Protein AF-A0A178UE75-F1 (afdb_monomer_lite)

Secondary structure (DSSP, 8-state):
-----------------------------------------HHHHHHHHHHHHHHHHH-TTSPPSTTSTT-HHHHHHHHHHTTT-HHHHHHHHHHHHHHHHHTTGGG--HHHHHHHHHTTSEEEEEEE-TTS-EEEEE-GGG--TT--

InterPro domains:
  IPR036273 CRAL/TRIO, N-terminal domain superfamily [SSF46938] (45-112)
  IPR036865 CRAL-TRIO lipid binding domain superfamily [G3DSA:3.40.525.10] (4-148)

Sequence (148 aa):
MSIRFSSTIVAASVNFKSSKNLNINRSRNCRFSVRSCVSESQHAHKLVLEVKERLAKDCTSLPLGKYGRDDEDMILWFLKDRRFSVDEAIGKLTKAIKWRHEFKVDELSEDSIKAATDTGKAYVHGFLDVKGRPVVIVAPAKHIPGAS

pLDDT: mean 77.52, std 23.06, range [29.97, 97.88]

Structure (mmCIF, N/CA/C/O backbone):
data_AF-A0A178UE75-F1
#
_entry.id   AF-A0A178UE75-F1
#
loop_
_atom_site.group_PDB
_atom_site.id
_atom_site.type_symbol
_atom_site.label_atom_id
_atom_site.label_alt_id
_atom_site.label_comp_id
_atom_site.label_asym_id
_atom_site.label_entity_id
_atom_site.label_seq_id
_atom_site.pdbx_PDB_ins_code
_atom_site.Cartn_x
_atom_site.Cartn_y
_atom_site.Cartn_z
_atom_site.occupancy
_atom_site.B_iso_or_equiv
_atom_site.auth_seq_id
_atom_site.auth_comp_id
_atom_site.auth_asym_id
_atom_site.auth_atom_id
_atom_site.pdbx_PDB_model_num
ATOM 1 N N . MET A 1 1 ? 69.921 -6.394 -6.464 1.00 41.41 1 MET A N 1
ATOM 2 C CA . MET A 1 1 ? 68.479 -6.659 -6.260 1.00 41.41 1 MET A CA 1
ATOM 3 C C . MET A 1 1 ? 67.676 -5.831 -7.251 1.00 41.41 1 MET A C 1
ATOM 5 O O . MET A 1 1 ? 67.728 -4.613 -7.177 1.00 41.41 1 MET A O 1
ATOM 9 N N . SER A 1 2 ? 66.991 -6.466 -8.202 1.00 32.97 2 SE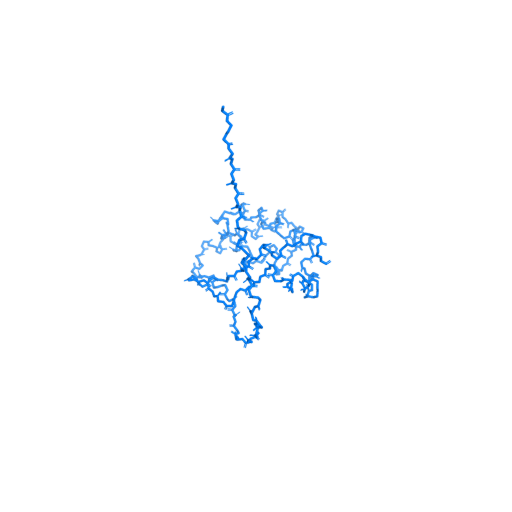R A N 1
ATOM 10 C CA . SER A 1 2 ? 65.926 -5.850 -9.009 1.00 32.97 2 SER A CA 1
ATOM 11 C C . SER A 1 2 ? 65.135 -6.971 -9.675 1.00 32.97 2 SER A C 1
ATOM 13 O O . SER A 1 2 ? 65.633 -7.643 -10.574 1.00 32.97 2 SER A O 1
ATOM 15 N N . ILE A 1 3 ? 63.935 -7.222 -9.159 1.00 35.75 3 ILE A N 1
ATOM 16 C CA . ILE A 1 3 ? 63.016 -8.251 -9.646 1.00 35.75 3 ILE A CA 1
ATOM 17 C C . ILE A 1 3 ? 62.155 -7.592 -10.725 1.00 35.75 3 ILE A C 1
ATOM 19 O O . ILE A 1 3 ? 61.437 -6.634 -10.447 1.00 35.75 3 ILE A O 1
ATOM 23 N N . ARG A 1 4 ? 62.251 -8.075 -11.968 1.00 35.84 4 ARG A N 1
ATOM 24 C CA . ARG A 1 4 ? 61.353 -7.669 -13.056 1.00 35.84 4 ARG A CA 1
ATOM 25 C C . ARG A 1 4 ? 60.037 -8.430 -12.904 1.00 35.84 4 ARG A C 1
ATOM 27 O O . ARG A 1 4 ? 60.009 -9.639 -13.109 1.00 35.84 4 ARG A O 1
ATOM 34 N N . PHE A 1 5 ? 58.954 -7.730 -12.584 1.00 36.03 5 PHE A N 1
ATOM 35 C CA . PHE A 1 5 ? 57.601 -8.267 -12.719 1.00 36.03 5 PHE A CA 1
ATOM 36 C C . PHE A 1 5 ? 57.128 -8.055 -14.163 1.00 36.03 5 PHE A C 1
ATOM 38 O O . PHE A 1 5 ? 56.894 -6.925 -14.582 1.00 36.03 5 PHE A O 1
ATOM 45 N N . SER A 1 6 ? 57.019 -9.137 -14.939 1.00 34.12 6 SER A N 1
ATOM 46 C CA . SER A 1 6 ? 56.221 -9.155 -16.171 1.00 34.12 6 SER A CA 1
ATOM 47 C C . SER A 1 6 ? 54.813 -9.611 -15.818 1.00 34.12 6 SER A C 1
ATOM 49 O O . SER A 1 6 ? 54.593 -10.792 -15.564 1.00 34.12 6 SER A O 1
ATOM 51 N N . SER A 1 7 ? 53.871 -8.672 -15.799 1.00 33.25 7 SER A N 1
ATOM 52 C CA . SER A 1 7 ? 52.443 -8.960 -15.675 1.00 33.25 7 SER A CA 1
ATOM 53 C C . SER A 1 7 ? 51.786 -8.719 -17.027 1.00 33.25 7 SER A C 1
ATOM 55 O O . SER A 1 7 ? 51.440 -7.593 -17.373 1.00 33.25 7 SER A O 1
ATOM 57 N N . THR A 1 8 ? 51.634 -9.781 -17.814 1.00 35.47 8 THR A N 1
ATOM 58 C CA . THR A 1 8 ? 50.808 -9.771 -19.023 1.00 35.47 8 THR A CA 1
ATOM 59 C C . THR A 1 8 ? 49.382 -10.117 -18.605 1.00 35.47 8 THR A C 1
ATOM 61 O O . THR A 1 8 ? 49.066 -11.278 -18.360 1.00 35.47 8 THR A O 1
ATOM 64 N N . ILE A 1 9 ? 48.518 -9.111 -18.469 1.00 40.56 9 ILE A N 1
ATOM 65 C CA . ILE A 1 9 ? 47.089 -9.335 -18.226 1.00 40.56 9 ILE A CA 1
ATOM 66 C C . ILE A 1 9 ? 46.429 -9.559 -19.588 1.00 40.56 9 ILE A C 1
ATOM 68 O O . ILE A 1 9 ? 46.267 -8.628 -20.373 1.00 40.56 9 ILE A O 1
ATOM 72 N N . VAL A 1 10 ? 46.067 -10.808 -19.881 1.00 36.34 10 VAL A N 1
ATOM 73 C CA . VAL A 1 10 ? 45.215 -11.150 -21.025 1.00 36.34 10 VAL A CA 1
ATOM 74 C C . VAL A 1 10 ? 43.778 -10.791 -20.649 1.00 36.34 10 VAL A C 1
ATOM 76 O O . VAL A 1 10 ? 43.158 -11.450 -19.817 1.00 36.34 10 VAL A O 1
ATOM 79 N N . ALA A 1 11 ? 43.245 -9.726 -21.246 1.00 34.00 11 ALA A N 1
ATOM 80 C CA . ALA A 1 11 ? 41.837 -9.375 -21.131 1.00 34.00 11 ALA A CA 1
ATOM 81 C C . ALA A 1 11 ? 40.995 -10.356 -21.965 1.00 34.00 11 ALA A C 1
ATOM 83 O O . ALA A 1 11 ? 40.942 -10.268 -23.192 1.00 34.00 11 ALA A O 1
ATOM 84 N N . ALA A 1 12 ? 40.328 -11.304 -21.305 1.00 32.44 12 ALA A N 1
ATOM 85 C CA . ALA A 1 12 ? 39.309 -12.128 -21.942 1.00 32.44 12 ALA A CA 1
ATOM 86 C C . ALA A 1 12 ? 38.047 -11.277 -22.167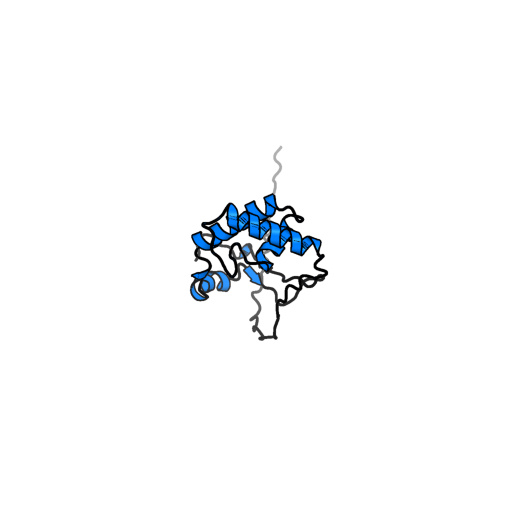 1.00 32.44 12 ALA A C 1
ATOM 88 O O . ALA A 1 12 ? 37.292 -10.997 -21.238 1.00 32.44 12 ALA A O 1
ATOM 89 N N . SER A 1 13 ? 37.826 -10.848 -23.411 1.00 35.44 13 SER A N 1
ATOM 90 C CA . SER A 1 13 ? 36.567 -10.222 -23.824 1.00 35.44 13 SER A CA 1
ATOM 91 C C . SER A 1 13 ? 35.457 -11.270 -23.823 1.00 35.44 13 SER A C 1
ATOM 93 O O . SER A 1 13 ? 35.400 -12.139 -24.694 1.00 35.44 13 SER A O 1
ATOM 95 N N . VAL A 1 14 ? 34.557 -11.197 -22.842 1.00 37.56 14 VAL A N 1
ATOM 96 C CA . VAL A 1 14 ? 33.305 -11.955 -22.867 1.00 37.56 14 VAL A CA 1
ATOM 97 C C . VAL A 1 14 ? 32.351 -11.290 -23.857 1.00 37.56 14 VAL A C 1
ATOM 99 O O . VAL A 1 14 ? 31.686 -10.302 -23.565 1.00 37.56 14 VAL A O 1
ATOM 102 N N . ASN A 1 15 ? 32.298 -11.838 -25.070 1.00 29.97 15 ASN A N 1
ATOM 103 C CA . ASN A 1 15 ? 31.301 -11.473 -26.071 1.00 29.97 15 ASN A CA 1
ATOM 104 C C . ASN A 1 15 ? 29.912 -11.919 -25.593 1.00 29.97 15 ASN A C 1
ATOM 106 O O . ASN A 1 15 ? 29.500 -13.061 -25.817 1.00 29.97 15 ASN A O 1
ATOM 110 N N . PHE A 1 16 ? 29.175 -11.019 -24.939 1.00 34.19 16 PHE A N 1
ATOM 111 C CA . PHE A 1 16 ? 27.762 -11.232 -24.646 1.00 34.19 16 PHE A CA 1
ATOM 112 C C . PHE A 1 16 ? 26.969 -11.092 -25.948 1.00 34.19 16 PHE A C 1
ATOM 114 O O . PHE A 1 16 ? 26.623 -9.996 -26.389 1.00 34.19 16 PHE A O 1
ATOM 121 N N . LYS A 1 17 ? 26.727 -12.231 -26.605 1.00 32.16 17 LYS A N 1
ATOM 122 C CA . LYS A 1 17 ? 25.857 -12.326 -27.778 1.00 32.16 17 LYS A CA 1
ATOM 123 C C . LYS A 1 17 ? 24.464 -11.815 -27.412 1.00 32.16 17 LYS A C 1
ATOM 125 O O . LYS A 1 17 ? 23.701 -12.503 -26.739 1.00 32.16 17 LYS A O 1
ATOM 130 N N . SER A 1 18 ? 24.133 -10.626 -27.910 1.00 41.94 18 SER A N 1
ATOM 131 C CA . SER A 1 18 ? 22.759 -10.139 -27.967 1.00 41.94 18 SER A CA 1
ATOM 132 C C . SER A 1 18 ? 21.939 -11.089 -28.841 1.00 41.94 18 SER A C 1
ATOM 134 O O . SER A 1 18 ? 22.187 -11.294 -30.028 1.00 41.94 18 SER A O 1
ATOM 136 N N . SER A 1 19 ? 21.027 -11.785 -28.189 1.00 34.84 19 SER A N 1
ATOM 137 C CA . SER A 1 19 ? 20.097 -12.771 -28.720 1.00 34.84 19 SER A CA 1
ATOM 138 C C . SER A 1 19 ? 19.038 -12.856 -27.615 1.00 34.84 19 SER A C 1
ATOM 140 O O . SER A 1 19 ? 19.389 -13.108 -26.472 1.00 34.84 19 SER A O 1
ATOM 142 N N . LYS A 1 20 ? 17.736 -12.662 -27.812 1.00 34.94 20 LYS A N 1
ATOM 143 C CA . LYS A 1 20 ? 16.872 -12.861 -28.978 1.00 34.94 20 LYS A CA 1
ATOM 144 C C . LYS A 1 20 ? 15.629 -11.988 -28.770 1.00 34.94 20 LYS A C 1
ATOM 146 O O . LYS A 1 20 ? 15.286 -11.695 -27.627 1.00 34.94 20 LYS A O 1
ATOM 151 N N . ASN A 1 21 ? 14.949 -11.645 -29.864 1.00 41.78 21 ASN A N 1
ATOM 152 C CA . ASN A 1 21 ? 13.549 -11.219 -29.877 1.00 41.78 21 ASN A CA 1
ATOM 153 C C . ASN A 1 21 ? 12.735 -12.029 -28.851 1.00 41.78 21 ASN A C 1
ATOM 155 O O . ASN A 1 21 ? 12.429 -13.199 -29.089 1.00 41.78 21 ASN A O 1
ATOM 159 N N . LEU A 1 22 ? 12.382 -11.418 -27.719 1.00 40.78 22 LEU A N 1
ATOM 160 C CA . LEU A 1 22 ? 11.311 -11.936 -26.882 1.00 40.78 22 LEU A CA 1
ATOM 161 C C . LEU A 1 22 ? 10.024 -11.498 -27.558 1.00 40.78 22 LEU A C 1
ATOM 163 O O . LEU A 1 22 ? 9.483 -10.430 -27.293 1.00 40.78 22 LEU A O 1
ATOM 167 N N . ASN A 1 23 ? 9.591 -12.335 -28.495 1.00 31.02 23 ASN A N 1
ATOM 168 C CA . ASN A 1 23 ? 8.222 -12.368 -28.959 1.00 31.02 23 ASN A CA 1
ATOM 169 C C . ASN A 1 23 ? 7.364 -12.540 -27.699 1.00 31.02 23 ASN A C 1
ATOM 171 O O . ASN A 1 23 ? 7.324 -13.629 -27.118 1.00 31.02 23 ASN A O 1
ATOM 175 N N . ILE A 1 24 ? 6.800 -11.431 -27.205 1.00 44.75 24 ILE A N 1
ATOM 176 C CA . ILE A 1 24 ? 5.866 -11.403 -26.081 1.00 44.75 24 ILE A CA 1
ATOM 177 C C . ILE A 1 24 ? 4.615 -12.107 -26.593 1.00 44.75 24 ILE A C 1
ATOM 179 O O . ILE A 1 24 ? 3.647 -11.499 -27.044 1.00 44.75 24 ILE A O 1
ATOM 183 N N . ASN A 1 25 ? 4.664 -13.435 -26.570 1.00 38.34 25 ASN A N 1
ATOM 184 C CA . ASN A 1 25 ? 3.483 -14.252 -26.669 1.00 38.34 25 ASN A CA 1
ATOM 185 C C . ASN A 1 25 ? 2.603 -13.831 -25.497 1.00 38.34 25 ASN A C 1
ATOM 187 O O . ASN A 1 25 ? 2.902 -14.132 -24.341 1.00 38.34 25 ASN A O 1
ATOM 191 N N . ARG A 1 26 ? 1.535 -13.095 -25.825 1.00 48.88 26 ARG A N 1
ATOM 192 C CA . ARG A 1 26 ? 0.357 -12.868 -24.989 1.00 48.88 26 ARG A CA 1
ATOM 193 C C . ARG A 1 26 ? -0.124 -14.221 -24.464 1.00 48.88 26 ARG A C 1
ATOM 195 O O . ARG A 1 26 ? -0.977 -14.863 -25.068 1.00 48.88 26 ARG A O 1
ATOM 202 N N . SER A 1 27 ? 0.416 -14.669 -23.338 1.00 43.69 27 SER A N 1
ATOM 203 C CA . SER A 1 27 ? -0.066 -15.857 -22.647 1.00 43.69 27 SER A CA 1
ATOM 204 C C . SER A 1 27 ? -0.749 -15.436 -21.356 1.00 43.69 27 SER A C 1
ATOM 206 O O . SER A 1 27 ? -0.144 -15.380 -20.295 1.00 43.69 27 SER A O 1
ATOM 208 N N . ARG A 1 28 ? -2.041 -15.139 -21.536 1.00 48.09 28 ARG A N 1
ATOM 209 C CA . ARG A 1 28 ? -3.173 -15.522 -20.681 1.00 48.09 28 ARG A CA 1
ATOM 210 C C . ARG A 1 28 ? -3.079 -15.154 -19.197 1.00 48.09 28 ARG A C 1
ATOM 212 O O . ARG A 1 28 ? -2.478 -15.861 -18.405 1.00 48.09 28 ARG A O 1
ATOM 219 N N . ASN A 1 29 ? -3.864 -14.136 -18.839 1.00 48.19 29 ASN A N 1
ATOM 220 C CA . ASN A 1 29 ? -4.583 -14.033 -17.569 1.00 48.19 29 ASN A CA 1
ATOM 221 C C . ASN A 1 29 ? -3.779 -14.420 -16.319 1.00 48.19 29 ASN A C 1
ATOM 223 O O . ASN A 1 29 ? -4.211 -15.276 -15.547 1.00 48.19 29 ASN A O 1
ATOM 227 N N . CYS A 1 30 ? -2.676 -13.725 -16.039 1.00 46.97 30 CYS A N 1
ATOM 228 C CA . CYS A 1 30 ? -2.200 -13.631 -14.662 1.00 46.97 30 CYS A CA 1
ATOM 229 C C . CYS A 1 30 ? -3.197 -12.752 -13.897 1.00 46.97 30 CYS A C 1
ATOM 231 O O . CYS A 1 30 ? -2.971 -11.566 -13.672 1.00 46.97 30 CYS A O 1
ATOM 233 N N . ARG A 1 31 ? -4.362 -13.314 -13.552 1.00 46.22 31 ARG A N 1
ATOM 234 C CA . ARG A 1 31 ? -5.275 -12.708 -12.587 1.00 46.22 31 ARG A CA 1
ATOM 235 C C . ARG A 1 31 ? -4.527 -12.760 -11.261 1.00 46.22 31 ARG A C 1
ATOM 237 O O . ARG A 1 31 ? -4.582 -13.769 -10.564 1.00 46.22 31 ARG A O 1
ATOM 244 N N . PHE A 1 32 ? -3.770 -11.702 -10.968 1.00 51.88 32 PHE A N 1
ATOM 245 C CA . PHE A 1 32 ? -3.084 -11.489 -9.699 1.00 51.88 32 PHE A CA 1
ATOM 246 C C . PHE A 1 32 ? -4.135 -11.309 -8.603 1.00 51.88 32 PHE A C 1
ATOM 248 O O . PHE A 1 32 ? -4.395 -10.217 -8.114 1.00 51.88 32 PHE A O 1
ATOM 255 N N . SER A 1 33 ? -4.803 -12.398 -8.246 1.00 50.69 33 SER A N 1
ATOM 256 C CA . SER A 1 33 ? -5.592 -12.461 -7.037 1.00 50.69 33 SER A CA 1
ATOM 257 C C . SER A 1 33 ? -4.586 -12.646 -5.917 1.00 50.69 33 SER A C 1
ATOM 259 O O . SER A 1 33 ? -4.161 -13.770 -5.651 1.00 50.69 33 SER A O 1
ATOM 261 N N . VAL A 1 34 ? -4.192 -11.550 -5.268 1.00 52.59 34 VAL A N 1
ATOM 262 C CA . VAL A 1 34 ? -3.583 -11.626 -3.939 1.00 52.59 34 VAL A CA 1
ATOM 263 C C . VAL A 1 34 ? -4.650 -12.240 -3.042 1.00 52.59 34 VAL A C 1
ATOM 265 O O . VAL A 1 34 ? -5.520 -11.555 -2.514 1.00 52.59 34 VAL A O 1
ATOM 268 N N . ARG A 1 35 ? -4.668 -13.572 -2.961 1.00 49.12 35 ARG A N 1
ATOM 269 C CA . ARG A 1 35 ? -5.600 -14.295 -2.110 1.00 49.12 35 ARG A CA 1
ATOM 270 C C . ARG A 1 35 ? -5.094 -14.090 -0.690 1.00 49.12 35 ARG A C 1
ATOM 272 O O . ARG A 1 35 ? -4.275 -14.863 -0.204 1.00 49.12 35 ARG A O 1
ATOM 279 N N . SER A 1 36 ? -5.546 -13.013 -0.049 1.00 53.03 36 SER A N 1
ATOM 280 C CA . SER A 1 36 ? -5.533 -12.930 1.407 1.00 53.03 36 SER A CA 1
ATOM 281 C C . SER A 1 36 ? -6.317 -14.152 1.873 1.00 53.03 36 SER A C 1
ATOM 283 O O . SER A 1 36 ? -7.518 -14.247 1.640 1.00 53.03 36 SER A O 1
ATOM 285 N N . CYS A 1 37 ? -5.632 -15.169 2.384 1.00 45.12 37 CYS A N 1
ATOM 286 C CA . CYS A 1 37 ? -6.256 -16.365 2.927 1.00 45.12 37 CYS A CA 1
ATOM 287 C C . CYS A 1 37 ? -7.044 -15.956 4.179 1.00 45.12 37 CYS A C 1
ATOM 289 O O . CYS A 1 37 ? -6.518 -15.874 5.283 1.00 45.12 37 CYS A O 1
ATOM 291 N N . VAL A 1 38 ? -8.314 -15.628 3.958 1.00 49.75 38 VAL A N 1
ATOM 292 C CA . VAL A 1 38 ? -9.302 -15.231 4.956 1.00 49.75 38 VAL A CA 1
ATOM 293 C C . VAL A 1 38 ? -9.800 -16.490 5.661 1.00 49.75 38 VAL A C 1
ATOM 295 O O . VAL A 1 38 ? -10.727 -17.159 5.223 1.00 49.75 38 VAL A O 1
ATOM 298 N N . SER A 1 39 ? -9.155 -16.820 6.772 1.00 53.78 39 SER A N 1
ATOM 299 C CA . SER A 1 39 ? -9.913 -17.055 7.996 1.00 53.78 39 SER A CA 1
ATOM 300 C C . SER A 1 39 ? -9.835 -15.737 8.759 1.00 53.78 39 SER A C 1
ATOM 302 O O . SER A 1 39 ? -9.009 -15.591 9.657 1.00 53.78 39 SER A O 1
ATOM 304 N N . GLU A 1 40 ? -10.593 -14.730 8.314 1.00 60.53 40 GLU A N 1
ATOM 305 C CA . GLU A 1 40 ? -10.693 -13.442 9.011 1.00 60.53 40 GLU A CA 1
ATOM 306 C C . GLU A 1 40 ? -11.269 -13.760 10.383 1.00 60.53 40 GLU A C 1
ATOM 308 O O . GLU A 1 40 ? -12.440 -14.114 10.531 1.00 60.53 40 GLU A O 1
ATOM 313 N N . SER A 1 41 ? -10.401 -13.746 11.387 1.00 76.81 41 SER A N 1
ATOM 314 C CA . SER A 1 41 ? -10.834 -13.925 12.757 1.00 76.81 41 SER A CA 1
ATOM 315 C C . SER A 1 41 ? -11.737 -12.743 13.106 1.00 76.81 41 SER A C 1
ATOM 317 O O . SER A 1 41 ? -11.475 -11.612 12.699 1.00 76.81 41 SER A O 1
ATOM 319 N N . GLN A 1 42 ? -12.783 -12.972 13.904 1.00 84.19 42 GLN A N 1
ATOM 320 C CA . GLN A 1 42 ? -13.626 -11.889 14.440 1.00 84.19 42 GLN A CA 1
ATOM 321 C C . GLN A 1 42 ? -12.785 -10.767 15.084 1.00 84.19 42 GLN A C 1
ATOM 323 O O . GLN A 1 42 ? -13.180 -9.603 15.105 1.00 84.19 42 GLN A O 1
ATOM 328 N N . HIS A 1 43 ? -11.590 -11.119 15.568 1.00 88.06 43 HIS A N 1
ATOM 329 C CA . HIS A 1 43 ? -10.593 -10.193 16.077 1.00 88.06 43 HIS A CA 1
ATOM 330 C C . HIS A 1 43 ? -10.076 -9.201 15.019 1.00 88.06 43 HIS A C 1
ATOM 332 O O . HIS A 1 43 ? -10.035 -8.009 15.306 1.00 88.06 43 HIS A O 1
ATOM 338 N N . ALA A 1 44 ? -9.740 -9.646 13.802 1.00 91.00 44 ALA A N 1
ATOM 339 C CA . ALA A 1 44 ? -9.265 -8.761 12.735 1.00 91.00 44 ALA A CA 1
ATOM 340 C C . ALA A 1 44 ? -10.329 -7.723 12.348 1.00 91.00 44 ALA A C 1
ATOM 342 O O . ALA A 1 44 ? -10.033 -6.532 12.307 1.00 91.00 44 ALA A O 1
ATOM 343 N N . HIS A 1 45 ? -11.582 -8.156 12.186 1.00 92.75 45 HIS A N 1
ATOM 344 C CA . HIS A 1 45 ? -12.702 -7.255 11.903 1.00 92.75 45 HIS A CA 1
ATOM 345 C C . HIS A 1 45 ? -12.907 -6.214 13.017 1.00 92.75 45 HIS A C 1
ATOM 347 O O . HIS A 1 45 ? -13.094 -5.031 12.741 1.00 92.75 45 HIS A O 1
ATOM 353 N N . LYS A 1 46 ? -12.807 -6.623 14.291 1.00 95.94 46 LYS A N 1
ATOM 354 C CA . LYS A 1 46 ? -12.881 -5.690 15.427 1.00 95.94 46 LYS A CA 1
ATOM 355 C C . LYS A 1 46 ? -11.781 -4.623 15.364 1.00 95.94 46 LYS A C 1
ATOM 357 O O . LYS A 1 46 ? -12.067 -3.452 15.594 1.00 95.94 46 LYS A O 1
ATOM 362 N N . LEU A 1 47 ? -10.551 -5.015 15.031 1.00 96.81 47 LEU A N 1
ATOM 363 C CA . LEU A 1 47 ? -9.428 -4.082 14.905 1.00 96.81 47 LEU A CA 1
ATOM 364 C C . LEU A 1 47 ? -9.588 -3.132 13.714 1.00 96.81 47 LEU A C 1
ATOM 366 O O . LEU A 1 47 ? -9.251 -1.957 13.826 1.00 96.81 47 LEU A O 1
ATOM 370 N N . VAL A 1 48 ? -10.124 -3.613 12.589 1.00 97.06 48 VAL A N 1
ATOM 371 C CA . VAL A 1 48 ? -10.437 -2.766 11.427 1.00 97.06 48 VAL A CA 1
ATOM 372 C C . VAL A 1 48 ? -11.430 -1.670 11.819 1.00 97.06 48 VAL A C 1
ATOM 374 O O . VAL A 1 48 ? -11.183 -0.497 11.537 1.00 97.06 48 VAL A O 1
ATOM 377 N N . LEU A 1 49 ? -12.507 -2.029 12.526 1.00 97.00 49 LEU A N 1
ATOM 378 C CA . LEU A 1 49 ? -13.491 -1.061 13.018 1.00 97.00 49 LEU A CA 1
ATOM 379 C C . LEU A 1 49 ? -12.881 -0.058 14.003 1.00 97.00 49 LEU A C 1
ATOM 381 O O . LEU A 1 49 ? -13.154 1.136 13.901 1.00 97.00 49 LEU A O 1
ATOM 385 N N . GLU A 1 50 ? -12.026 -0.518 14.918 1.00 97.50 50 GLU A N 1
ATOM 386 C CA . GLU A 1 50 ? -11.338 0.358 15.869 1.00 97.50 50 GLU A CA 1
ATOM 387 C C . GLU A 1 50 ? -10.433 1.376 15.159 1.00 97.50 50 GLU A C 1
ATOM 389 O O . GLU A 1 50 ? -10.491 2.572 15.452 1.00 97.50 50 GLU A O 1
ATOM 394 N N . VAL A 1 51 ? -9.629 0.933 14.185 1.00 97.38 51 VAL A N 1
ATOM 395 C CA . VAL A 1 51 ? -8.784 1.826 13.375 1.00 97.38 51 VAL A CA 1
ATOM 396 C C . VAL A 1 51 ? -9.640 2.836 12.612 1.00 97.38 51 VAL A C 1
ATOM 398 O O . VAL A 1 51 ? -9.329 4.027 12.620 1.00 97.38 51 VAL A O 1
ATOM 401 N N . LYS A 1 52 ? -10.730 2.383 11.988 1.00 96.94 52 LYS A N 1
ATOM 402 C CA . LYS A 1 52 ? -11.664 3.232 11.238 1.00 96.94 52 LYS A CA 1
ATOM 403 C C . LYS A 1 52 ? -12.290 4.307 12.124 1.00 96.94 52 LYS A C 1
ATOM 405 O O . LYS A 1 52 ? -12.340 5.471 11.732 1.00 96.94 52 LYS A O 1
ATOM 410 N N . GLU A 1 53 ? -12.708 3.950 13.336 1.00 96.88 53 GLU A N 1
ATOM 411 C CA . GLU A 1 53 ? -13.267 4.897 14.302 1.00 96.88 53 GLU A CA 1
ATOM 412 C C . GLU A 1 53 ? -12.224 5.919 14.776 1.00 96.88 53 GLU A C 1
ATOM 414 O O . GLU A 1 53 ? -12.503 7.120 14.807 1.00 96.88 53 GLU A O 1
ATOM 419 N N . ARG A 1 54 ? -11.005 5.478 15.108 1.00 97.19 54 ARG A N 1
ATOM 420 C CA . ARG A 1 54 ? -9.929 6.389 15.528 1.00 97.19 54 ARG A CA 1
ATOM 421 C C . ARG A 1 54 ? -9.517 7.338 14.404 1.00 97.19 54 ARG A C 1
ATOM 423 O O . ARG A 1 54 ? -9.406 8.537 14.630 1.00 97.19 54 ARG A O 1
ATOM 430 N N . LEU A 1 55 ? -9.388 6.851 13.169 1.00 95.50 55 LEU A N 1
ATOM 431 C CA . LEU A 1 55 ? -9.127 7.706 12.003 1.00 95.50 55 LEU A CA 1
ATOM 432 C C . LEU A 1 55 ? -10.274 8.683 11.723 1.00 95.50 55 LEU A C 1
ATOM 434 O O . LEU A 1 55 ? -10.021 9.804 11.273 1.00 95.50 55 LEU A O 1
ATOM 438 N N . ALA A 1 56 ? -11.523 8.289 11.994 1.00 94.19 56 ALA A N 1
ATOM 439 C CA . ALA A 1 56 ? -12.672 9.177 11.870 1.00 94.19 56 ALA A CA 1
ATOM 440 C C . ALA A 1 56 ? -12.572 10.372 12.834 1.00 94.19 56 ALA A C 1
ATOM 442 O O . ALA A 1 56 ? -12.856 11.497 12.415 1.00 94.19 56 ALA A O 1
ATOM 443 N N . LYS A 1 57 ? -12.121 10.121 14.074 1.00 94.00 57 LYS A N 1
ATOM 444 C CA . LYS A 1 57 ? -11.962 11.109 15.155 1.00 94.00 57 LYS A CA 1
ATOM 445 C C . LYS A 1 57 ? -10.711 11.977 14.997 1.00 94.00 57 LYS A C 1
ATOM 447 O O . LYS A 1 57 ? -10.813 13.199 15.006 1.00 94.00 57 LYS A O 1
ATOM 452 N N . ASP A 1 58 ? -9.553 11.351 14.807 1.00 91.00 58 ASP A N 1
ATOM 453 C CA . ASP A 1 58 ? -8.249 12.017 14.923 1.00 91.00 58 ASP A CA 1
ATOM 454 C C . ASP A 1 58 ? -7.749 12.583 13.584 1.00 91.00 58 ASP A C 1
ATOM 456 O O . ASP A 1 58 ? -6.909 13.481 13.548 1.00 91.00 58 ASP A O 1
ATOM 460 N N . CYS A 1 59 ? -8.239 12.051 12.459 1.00 86.50 59 CYS A N 1
ATOM 461 C CA . CYS A 1 59 ? -7.735 12.341 11.114 1.00 86.50 59 CYS A CA 1
ATOM 462 C C . CYS A 1 59 ? -8.867 12.739 10.153 1.00 86.50 59 CYS A C 1
ATOM 464 O O . CYS A 1 59 ? -9.083 12.101 9.119 1.00 86.50 59 CYS A O 1
ATOM 466 N N . THR A 1 60 ? -9.594 13.810 10.489 1.00 88.25 60 THR A N 1
ATOM 467 C CA . THR A 1 60 ? -10.748 14.332 9.722 1.00 88.25 60 THR A CA 1
ATOM 468 C C . THR A 1 60 ? -10.417 14.834 8.320 1.00 88.25 60 THR A C 1
ATOM 470 O O . THR A 1 60 ? -11.293 14.840 7.462 1.00 88.25 60 THR A O 1
ATOM 473 N N . SER A 1 61 ? -9.163 15.207 8.067 1.00 90.38 61 SER A N 1
ATOM 474 C CA . SER A 1 61 ? -8.712 15.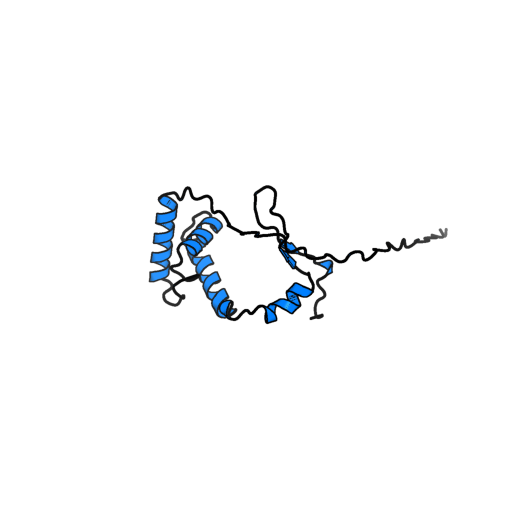754 6.784 1.00 90.38 61 SER A CA 1
ATOM 475 C C . SER A 1 61 ? -8.329 14.706 5.736 1.00 90.38 61 SER A C 1
ATOM 477 O O . SER A 1 61 ? -8.057 15.073 4.594 1.00 90.38 61 SER A O 1
ATOM 479 N N . LEU A 1 62 ? -8.270 13.417 6.092 1.00 91.19 62 LEU A N 1
ATOM 480 C CA . LEU A 1 62 ? -7.914 12.369 5.135 1.00 91.19 62 LEU A CA 1
ATOM 481 C C . LEU A 1 62 ? -9.109 12.009 4.230 1.00 91.19 62 LEU A C 1
ATOM 483 O O . LEU A 1 62 ? -10.245 11.969 4.712 1.00 91.19 62 LEU A O 1
ATOM 487 N N . PRO A 1 63 ? -8.862 11.697 2.943 1.00 92.62 63 PRO A N 1
ATOM 488 C CA . PRO A 1 63 ? -9.902 11.311 1.994 1.00 92.62 63 PRO A CA 1
ATOM 489 C C . PRO A 1 63 ? -10.651 10.043 2.420 1.00 92.62 63 PRO A C 1
ATOM 491 O O . PRO A 1 63 ? -10.100 9.165 3.091 1.00 92.62 63 PRO A O 1
ATOM 494 N N . LEU A 1 64 ? -11.911 9.963 1.990 1.00 93.12 64 LEU A N 1
ATOM 495 C CA . LEU A 1 64 ? -12.811 8.823 2.166 1.00 93.12 64 LEU A CA 1
ATOM 496 C C . LEU A 1 64 ? -12.937 8.012 0.867 1.00 93.12 64 LEU A C 1
ATOM 498 O O . LEU A 1 64 ? -12.624 8.502 -0.218 1.00 93.12 64 LEU A O 1
ATOM 502 N N . GLY A 1 65 ? -13.468 6.801 0.981 1.00 91.94 65 GLY A N 1
ATOM 503 C CA . GLY A 1 65 ? -13.707 5.881 -0.119 1.00 91.94 65 GLY A CA 1
ATOM 504 C C . GLY A 1 65 ? -12.510 4.977 -0.396 1.00 91.94 65 GLY A C 1
ATOM 505 O O . GLY A 1 65 ? -11.706 4.674 0.483 1.00 91.94 65 GLY A O 1
ATOM 506 N N . LYS A 1 66 ? -12.402 4.512 -1.643 1.00 90.81 66 LYS A N 1
ATOM 507 C CA . LYS A 1 66 ? -11.364 3.564 -2.058 1.00 90.81 66 LYS A CA 1
ATOM 508 C C . LYS A 1 66 ? -9.970 4.162 -1.857 1.00 90.81 66 LYS A C 1
ATOM 510 O O . LYS A 1 66 ? -9.696 5.261 -2.329 1.00 90.81 66 LYS A O 1
ATOM 515 N N . TYR A 1 67 ? -9.090 3.412 -1.202 1.00 91.06 67 TYR A N 1
ATOM 516 C CA . TYR A 1 67 ? -7.763 3.853 -0.761 1.00 91.06 67 TYR A CA 1
ATOM 517 C C . TYR A 1 67 ? -7.771 5.021 0.246 1.00 91.06 67 TYR A C 1
ATOM 519 O O . TYR A 1 67 ? -6.742 5.676 0.446 1.00 91.06 67 TYR A O 1
ATOM 527 N N . GLY A 1 68 ? -8.927 5.303 0.847 1.00 92.94 68 GLY A N 1
ATOM 528 C CA . GLY A 1 68 ? -9.132 6.330 1.858 1.00 92.94 68 GLY A CA 1
ATOM 529 C C . GLY A 1 68 ? -9.032 5.787 3.282 1.00 92.94 68 GLY A C 1
ATOM 530 O O . GLY A 1 68 ? -8.666 4.637 3.526 1.00 92.94 68 GLY A O 1
ATOM 531 N N . ARG A 1 69 ? -9.365 6.642 4.252 1.00 93.88 69 ARG A N 1
ATOM 532 C CA . ARG A 1 69 ? -9.272 6.326 5.689 1.00 93.88 69 ARG A CA 1
ATOM 533 C C . ARG A 1 69 ? -10.317 5.319 6.191 1.00 93.88 69 ARG A C 1
ATOM 535 O O . ARG A 1 69 ? -10.202 4.866 7.323 1.00 93.88 69 ARG A O 1
ATOM 542 N N . ASP A 1 70 ? -11.337 5.018 5.394 1.00 94.94 70 ASP A N 1
ATOM 543 C CA . ASP A 1 70 ? -12.463 4.125 5.701 1.00 94.94 70 ASP A CA 1
ATOM 544 C C . ASP A 1 70 ? -12.491 2.844 4.845 1.00 94.94 70 ASP A C 1
ATOM 546 O O . ASP A 1 70 ? -13.395 2.021 5.026 1.00 94.94 70 ASP A O 1
ATOM 550 N N . ASP A 1 71 ? -11.502 2.668 3.960 1.00 95.69 71 ASP A N 1
ATOM 551 C CA . ASP 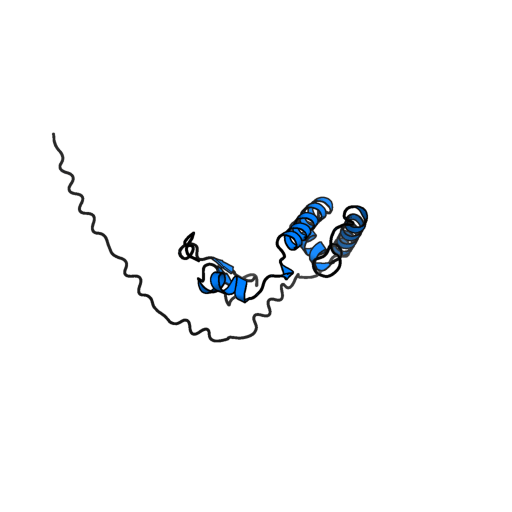A 1 71 ? -11.303 1.464 3.149 1.00 95.69 71 ASP A CA 1
ATOM 552 C C . ASP A 1 71 ? -10.840 0.300 4.037 1.00 95.69 71 ASP A C 1
ATOM 554 O O . ASP A 1 71 ? -9.694 0.242 4.489 1.00 95.69 71 ASP A O 1
ATOM 558 N N . GLU A 1 72 ? -11.752 -0.634 4.301 1.00 95.56 72 GLU A N 1
ATOM 559 C CA . GLU A 1 72 ? -11.522 -1.749 5.220 1.00 95.56 72 GLU A CA 1
ATOM 560 C C . GLU A 1 72 ? -10.437 -2.708 4.728 1.00 95.56 72 GLU A C 1
ATOM 562 O O . GLU A 1 72 ? -9.646 -3.189 5.541 1.00 95.56 72 GLU A O 1
ATOM 567 N N . ASP A 1 73 ? -10.322 -2.915 3.414 1.00 94.19 73 ASP A N 1
ATOM 568 C CA . ASP A 1 73 ? -9.275 -3.753 2.831 1.00 94.19 73 ASP A CA 1
ATOM 569 C C . ASP A 1 73 ? -7.898 -3.099 3.004 1.00 94.19 73 ASP A C 1
ATOM 571 O O . ASP A 1 73 ? -6.914 -3.766 3.350 1.00 94.19 73 ASP A O 1
ATOM 575 N N . MET A 1 74 ? -7.818 -1.777 2.811 1.00 94.25 74 MET A N 1
ATOM 576 C CA . MET A 1 74 ? -6.587 -1.020 3.038 1.00 94.25 74 MET A CA 1
ATOM 577 C C . MET A 1 74 ? -6.199 -1.027 4.520 1.00 94.25 74 MET A C 1
ATOM 579 O O . MET A 1 74 ? -5.046 -1.311 4.852 1.00 94.25 74 MET A O 1
ATOM 583 N N . ILE A 1 75 ? -7.152 -0.777 5.421 1.00 96.44 75 ILE A N 1
ATOM 584 C CA . ILE A 1 75 ? -6.935 -0.824 6.874 1.00 96.44 75 ILE A CA 1
ATOM 585 C C . ILE A 1 75 ? -6.419 -2.202 7.294 1.00 96.44 75 ILE A C 1
ATOM 587 O O . ILE A 1 75 ? -5.402 -2.310 7.983 1.00 96.44 75 ILE A O 1
ATOM 591 N N . LEU A 1 76 ? -7.082 -3.262 6.839 1.00 95.56 76 LEU A N 1
ATOM 592 C CA . LEU A 1 76 ? -6.707 -4.641 7.120 1.00 95.56 76 LEU A CA 1
ATOM 593 C C . LEU A 1 76 ? -5.296 -4.969 6.618 1.00 95.56 76 LEU A C 1
ATOM 595 O O . LEU A 1 76 ? -4.543 -5.672 7.298 1.00 95.56 76 LEU A O 1
ATOM 599 N N . TRP A 1 77 ? -4.907 -4.454 5.449 1.00 94.69 77 TRP A N 1
ATOM 600 C CA . TRP A 1 77 ? -3.552 -4.621 4.928 1.00 94.69 77 TRP A CA 1
ATOM 601 C C . TRP A 1 77 ? -2.503 -3.977 5.845 1.00 94.69 77 TRP A C 1
ATOM 603 O O . TRP A 1 77 ? -1.514 -4.628 6.187 1.00 94.69 77 TRP A O 1
ATOM 613 N N . PHE A 1 78 ? -2.732 -2.742 6.308 1.00 96.06 78 PHE A N 1
ATOM 614 C CA . PHE A 1 78 ? -1.812 -2.065 7.231 1.00 96.06 78 PHE A CA 1
ATOM 615 C C . PHE A 1 78 ? -1.781 -2.717 8.615 1.00 96.06 78 PHE A C 1
ATOM 617 O O . PHE A 1 78 ? -0.716 -2.785 9.227 1.00 96.06 78 PHE A O 1
ATOM 624 N N . LEU A 1 79 ? -2.902 -3.265 9.090 1.00 96.44 79 LEU A N 1
ATOM 625 C CA . LEU A 1 79 ? -2.921 -4.090 10.297 1.00 96.44 79 LEU A CA 1
ATOM 626 C C . LEU A 1 79 ? -2.044 -5.334 10.120 1.00 96.44 79 LEU A C 1
ATOM 628 O O . LEU A 1 79 ? -1.205 -5.607 10.973 1.00 96.44 79 LEU A O 1
ATOM 632 N N . LYS A 1 80 ? -2.150 -6.050 8.995 1.00 94.00 80 LYS A N 1
ATOM 633 C CA . LYS A 1 80 ? -1.287 -7.208 8.698 1.00 94.00 80 LYS A CA 1
ATOM 634 C C . LYS A 1 80 ? 0.197 -6.815 8.632 1.00 94.00 80 LYS A C 1
ATOM 636 O O . LYS A 1 80 ? 1.027 -7.497 9.232 1.00 94.00 80 LYS A O 1
ATOM 641 N N . ASP A 1 81 ? 0.525 -5.699 7.978 1.00 94.69 81 ASP A N 1
ATOM 642 C CA . ASP A 1 81 ? 1.889 -5.141 7.904 1.00 94.69 81 ASP A CA 1
ATOM 643 C C . ASP A 1 81 ? 2.455 -4.784 9.294 1.00 94.69 81 ASP A C 1
ATOM 645 O O . ASP A 1 81 ? 3.636 -5.000 9.570 1.00 94.69 81 ASP A O 1
ATOM 649 N N . ARG A 1 82 ? 1.603 -4.300 10.206 1.00 96.25 82 ARG A N 1
ATOM 650 C CA . ARG A 1 82 ? 1.973 -3.863 11.565 1.00 96.25 82 ARG A CA 1
ATOM 651 C C . ARG A 1 82 ? 1.674 -4.889 12.652 1.00 96.25 82 ARG A C 1
ATOM 653 O O . ARG A 1 82 ? 1.520 -4.526 13.815 1.00 96.25 82 ARG A O 1
ATOM 660 N N . ARG A 1 83 ? 1.589 -6.176 12.293 1.00 94.94 83 ARG A N 1
ATOM 661 C CA . ARG A 1 83 ? 1.337 -7.280 13.244 1.00 94.94 83 ARG A CA 1
ATOM 662 C C . ARG A 1 83 ? 0.116 -7.021 14.145 1.00 94.94 83 ARG A C 1
ATOM 664 O O . ARG A 1 83 ? 0.137 -7.341 15.327 1.00 94.94 83 ARG A O 1
ATOM 671 N N . PHE A 1 84 ? -0.930 -6.437 13.567 1.00 95.19 84 PHE A N 1
ATOM 672 C CA . PHE A 1 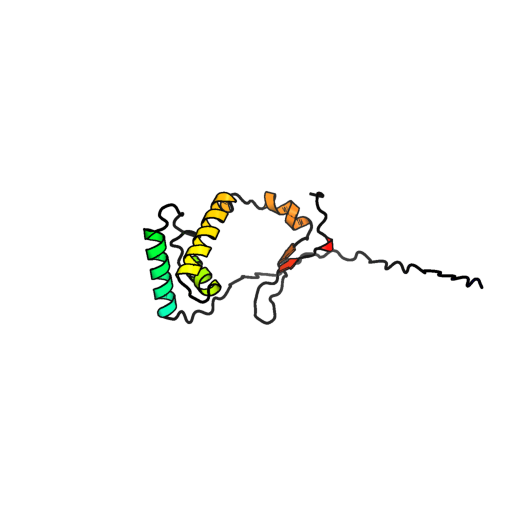84 ? -2.193 -6.066 14.204 1.00 95.19 84 PHE A CA 1
ATOM 673 C C . PHE A 1 84 ? -2.088 -4.997 15.312 1.00 95.19 84 PHE A C 1
ATOM 675 O O . PHE A 1 84 ? -2.993 -4.872 16.132 1.00 95.19 84 PHE A O 1
ATOM 682 N N . SER A 1 85 ? -1.029 -4.177 15.315 1.00 96.94 85 SER A N 1
ATOM 683 C CA . SER A 1 85 ? -0.931 -2.989 16.174 1.00 96.94 85 SER A CA 1
ATOM 684 C C . SER A 1 85 ? -1.756 -1.825 15.615 1.00 96.94 85 SER A C 1
ATOM 686 O O . SER A 1 85 ? -1.471 -1.320 14.527 1.00 96.94 85 SER A O 1
ATOM 688 N N . VAL A 1 86 ? -2.764 -1.383 16.374 1.00 97.31 86 VAL A N 1
ATOM 689 C CA . VAL A 1 86 ? -3.689 -0.300 15.990 1.00 97.31 86 VAL A CA 1
ATOM 690 C C . VAL A 1 86 ? -2.951 1.028 15.815 1.00 97.31 86 VAL A C 1
ATOM 692 O O . VAL A 1 86 ? -3.071 1.661 14.767 1.00 97.31 86 VAL A O 1
ATOM 695 N N . ASP A 1 87 ? -2.144 1.431 16.798 1.00 97.75 87 ASP A N 1
ATOM 696 C CA . ASP A 1 87 ? -1.466 2.734 16.782 1.00 97.75 87 ASP A CA 1
ATOM 697 C C . ASP A 1 87 ? -0.429 2.821 15.652 1.00 97.75 87 ASP A C 1
ATOM 699 O O . ASP A 1 87 ? -0.350 3.819 14.928 1.00 97.75 87 ASP A O 1
ATOM 703 N N . GLU A 1 88 ? 0.337 1.745 15.437 1.00 97.88 88 GLU A N 1
ATOM 704 C CA . GLU A 1 88 ? 1.304 1.691 14.340 1.00 97.88 88 GLU A CA 1
ATOM 705 C C . GLU A 1 88 ? 0.621 1.677 12.967 1.00 97.88 88 GLU A C 1
ATOM 707 O O . GLU A 1 88 ? 1.100 2.336 12.035 1.00 97.88 88 GLU A O 1
ATOM 712 N N . ALA A 1 89 ? -0.494 0.947 12.833 1.00 97.62 89 ALA A N 1
ATOM 713 C CA . ALA A 1 89 ? -1.276 0.900 11.603 1.00 97.62 89 ALA A CA 1
ATOM 714 C C . ALA A 1 89 ? -1.840 2.281 11.260 1.00 97.62 89 ALA A C 1
ATOM 716 O O . ALA A 1 89 ? -1.643 2.740 10.136 1.00 97.62 89 ALA A O 1
ATOM 717 N N . ILE A 1 90 ? -2.436 2.987 12.227 1.00 97.50 90 ILE A N 1
ATOM 718 C CA . ILE A 1 90 ? -2.933 4.362 12.057 1.00 97.50 90 ILE A CA 1
ATOM 719 C C . ILE A 1 90 ? -1.810 5.293 11.597 1.00 97.50 90 ILE A C 1
ATOM 721 O O . ILE A 1 90 ? -1.962 6.018 10.607 1.00 97.50 90 ILE A O 1
ATOM 725 N N . GLY A 1 91 ? -0.658 5.250 12.272 1.00 96.69 91 GLY A N 1
ATOM 726 C CA . GLY A 1 91 ? 0.481 6.105 11.944 1.00 96.69 91 GLY A CA 1
ATOM 727 C C . GLY A 1 91 ? 1.027 5.865 10.533 1.00 96.69 91 GLY A C 1
ATOM 728 O O . GLY A 1 91 ? 1.418 6.813 9.844 1.00 96.69 91 GLY A O 1
ATOM 729 N N . LYS A 1 92 ? 1.050 4.610 10.073 1.00 97.06 92 LYS A N 1
ATOM 730 C CA . LYS A 1 92 ? 1.526 4.248 8.729 1.00 97.06 92 LYS A CA 1
ATOM 731 C C . LYS A 1 92 ? 0.498 4.512 7.639 1.00 97.06 92 LYS A C 1
ATOM 733 O O . LYS A 1 92 ? 0.867 5.102 6.624 1.00 97.06 92 LYS A O 1
ATOM 738 N N . LEU A 1 93 ? -0.759 4.148 7.867 1.00 96.81 93 LEU A N 1
ATOM 739 C CA . LEU A 1 93 ? -1.860 4.385 6.939 1.00 96.81 93 LEU A CA 1
ATOM 740 C C . LEU A 1 93 ? -2.038 5.884 6.672 1.00 96.81 93 LEU A C 1
ATOM 742 O O . LEU A 1 93 ? -2.076 6.301 5.519 1.00 96.81 93 LEU A O 1
ATOM 746 N N . THR A 1 94 ? -2.012 6.715 7.718 1.00 96.44 94 THR A N 1
ATOM 747 C CA . THR A 1 94 ? -2.105 8.179 7.586 1.00 96.44 94 THR A CA 1
ATOM 748 C C . THR A 1 94 ? -1.007 8.748 6.688 1.00 96.44 94 THR A C 1
ATOM 750 O O . THR A 1 94 ? -1.278 9.555 5.799 1.00 96.44 94 THR A O 1
ATOM 753 N N . LYS A 1 95 ? 0.246 8.319 6.890 1.00 96.50 95 LYS A N 1
ATOM 754 C CA . LYS A 1 95 ? 1.379 8.755 6.058 1.00 96.50 95 LYS A CA 1
ATOM 755 C C . LYS A 1 95 ? 1.235 8.279 4.613 1.00 96.50 95 LYS A C 1
ATOM 757 O O . LYS A 1 95 ? 1.529 9.040 3.698 1.00 96.50 95 LYS A O 1
ATOM 762 N N . ALA A 1 96 ? 0.767 7.048 4.408 1.00 96.00 96 ALA A N 1
ATOM 763 C CA . ALA A 1 96 ? 0.564 6.489 3.078 1.00 96.00 96 ALA A CA 1
ATOM 764 C C . ALA A 1 96 ? -0.527 7.235 2.297 1.00 96.00 96 ALA A C 1
ATOM 766 O O . ALA A 1 96 ? -0.303 7.586 1.142 1.00 96.00 96 ALA A O 1
ATOM 767 N N . ILE A 1 97 ? -1.672 7.525 2.922 1.00 94.94 97 ILE A N 1
ATOM 768 C CA . ILE A 1 97 ? -2.765 8.277 2.286 1.00 94.94 97 ILE A CA 1
ATOM 769 C C . ILE A 1 97 ? -2.297 9.687 1.900 1.00 94.94 97 ILE A C 1
ATOM 771 O O . ILE A 1 97 ? -2.506 10.106 0.763 1.00 94.94 97 ILE A O 1
ATOM 775 N N . LYS A 1 98 ? -1.605 10.395 2.806 1.00 94.81 98 LYS A N 1
ATOM 776 C CA . LYS A 1 98 ? -1.040 11.725 2.512 1.00 94.81 98 LYS A CA 1
ATOM 777 C C . LYS A 1 98 ? -0.084 11.687 1.326 1.00 94.81 98 LYS A C 1
ATOM 779 O O . LYS A 1 98 ? -0.255 12.455 0.387 1.00 94.81 98 LYS A O 1
ATOM 784 N N . TRP A 1 99 ? 0.851 10.737 1.321 1.00 95.94 99 TRP A N 1
ATOM 785 C CA . TRP A 1 99 ? 1.795 10.580 0.218 1.00 95.94 99 TRP A CA 1
ATOM 786 C C . TRP A 1 99 ? 1.093 10.307 -1.118 1.00 95.94 99 TRP A C 1
ATOM 788 O O . TRP A 1 99 ? 1.473 10.893 -2.125 1.00 95.94 99 TRP A O 1
ATOM 798 N N . ARG A 1 100 ? 0.046 9.468 -1.148 1.00 94.31 100 ARG A N 1
ATOM 799 C CA . ARG A 1 100 ? -0.711 9.199 -2.386 1.00 94.31 100 ARG A CA 1
ATOM 800 C C . ARG A 1 100 ? -1.323 10.470 -2.973 1.00 94.31 100 ARG A C 1
ATOM 802 O O . ARG A 1 100 ? -1.313 10.635 -4.191 1.00 94.31 100 ARG A O 1
ATOM 809 N N . HIS A 1 101 ? -1.826 11.348 -2.107 1.00 91.19 101 HIS A N 1
ATOM 810 C CA . HIS A 1 101 ? -2.399 12.626 -2.507 1.00 91.19 101 HIS A CA 1
ATOM 811 C C . HIS A 1 101 ? -1.319 13.624 -2.950 1.00 91.19 101 HIS A C 1
ATOM 813 O O . HIS A 1 101 ? -1.436 14.227 -4.010 1.00 91.19 101 HIS A O 1
ATOM 819 N N . GLU A 1 102 ? -0.238 13.772 -2.181 1.00 94.12 102 GLU A N 1
ATOM 820 C CA . GLU A 1 102 ? 0.889 14.662 -2.508 1.00 94.12 102 GLU A CA 1
ATOM 821 C C . GLU A 1 102 ? 1.588 14.260 -3.814 1.00 94.12 102 GLU A C 1
ATOM 823 O O . GLU A 1 102 ? 1.933 15.114 -4.627 1.00 94.12 102 GLU A O 1
ATOM 828 N N . PHE A 1 103 ? 1.756 12.955 -4.038 1.00 93.69 103 PHE A N 1
ATOM 829 C CA . PHE A 1 103 ? 2.346 12.401 -5.253 1.00 93.69 103 PHE A CA 1
ATOM 830 C C . PHE A 1 103 ? 1.367 12.366 -6.434 1.00 93.69 103 PHE A C 1
ATOM 832 O O . PHE A 1 103 ? 1.788 12.085 -7.552 1.00 93.69 103 PHE A O 1
ATOM 839 N N . LYS A 1 104 ? 0.073 12.639 -6.202 1.00 92.25 104 LYS A N 1
ATOM 840 C CA . LYS A 1 104 ? -0.986 12.600 -7.222 1.00 92.25 104 LYS A CA 1
ATOM 841 C C . LYS A 1 104 ? -1.017 11.263 -7.963 1.00 92.25 104 LYS A C 1
ATOM 843 O O . LYS A 1 104 ? -1.013 11.207 -9.189 1.00 92.25 104 LYS A O 1
ATOM 848 N N . VAL A 1 105 ? -1.055 10.161 -7.208 1.00 89.88 105 VAL A N 1
ATOM 849 C CA . VAL A 1 105 ? -1.071 8.797 -7.776 1.00 89.88 105 VAL A CA 1
ATOM 850 C C . VAL A 1 105 ? -2.222 8.604 -8.772 1.00 89.88 105 VAL A C 1
ATOM 852 O O . VAL A 1 105 ? -2.074 7.855 -9.733 1.00 89.88 105 VAL A O 1
ATOM 855 N N . ASP A 1 106 ? -3.340 9.298 -8.568 1.00 87.38 106 ASP A N 1
ATOM 856 C CA . ASP A 1 106 ? -4.515 9.223 -9.439 1.00 87.38 106 ASP A CA 1
ATOM 857 C C . ASP A 1 106 ? -4.317 9.932 -10.796 1.00 87.38 106 ASP A C 1
ATOM 859 O O . ASP A 1 106 ? -5.068 9.677 -11.733 1.00 87.38 106 ASP A O 1
ATOM 863 N N . GLU A 1 107 ? -3.291 10.781 -10.934 1.00 90.44 107 GLU A N 1
ATOM 864 C CA . GLU A 1 107 ? -2.917 11.457 -12.187 1.00 90.44 107 GLU A CA 1
ATOM 865 C C . GLU A 1 107 ? -1.889 10.650 -13.011 1.00 90.44 107 GLU A C 1
ATOM 867 O O . GLU A 1 107 ? -1.495 11.072 -14.100 1.00 90.44 107 GLU A O 1
ATOM 872 N N . LEU A 1 108 ? -1.432 9.488 -12.521 1.00 89.56 108 LEU A N 1
ATOM 873 C CA . LEU A 1 108 ? -0.476 8.649 -13.245 1.00 89.56 108 LEU A CA 1
ATOM 874 C C . LEU A 1 108 ? -1.125 8.017 -14.483 1.00 89.56 108 LEU A C 1
ATOM 876 O O . LEU A 1 108 ? -2.084 7.252 -14.378 1.00 89.56 108 LEU A O 1
ATOM 880 N N . SER A 1 109 ? -0.554 8.293 -15.655 1.00 89.38 109 SER A N 1
ATOM 881 C CA . SER A 1 109 ? -0.968 7.708 -16.928 1.00 89.38 109 SER A CA 1
ATOM 882 C C . SER A 1 109 ? 0.008 6.628 -17.394 1.00 89.38 109 SER A C 1
ATOM 884 O O . SER A 1 109 ? 1.168 6.579 -16.987 1.00 89.38 109 SER A O 1
ATOM 886 N N . GLU A 1 110 ? -0.455 5.752 -18.286 1.00 85.50 110 GLU A N 1
ATOM 887 C CA . GLU A 1 110 ? 0.423 4.768 -18.926 1.00 85.50 110 GLU A CA 1
ATOM 888 C C . GLU A 1 110 ? 1.557 5.461 -19.694 1.00 85.50 110 GLU A C 1
ATOM 890 O O . GLU A 1 110 ? 2.711 5.048 -19.589 1.00 85.50 110 GLU A O 1
ATOM 895 N N . ASP A 1 111 ? 1.260 6.577 -20.365 1.00 85.06 111 ASP A N 1
ATOM 896 C CA . ASP A 1 111 ? 2.239 7.356 -21.127 1.00 85.06 111 ASP A CA 1
ATOM 897 C C . ASP A 1 111 ? 3.364 7.920 -20.253 1.00 85.06 111 ASP A C 1
ATOM 899 O O . ASP A 1 111 ? 4.528 7.887 -20.656 1.00 85.06 111 ASP A O 1
ATOM 903 N N . SER A 1 112 ? 3.049 8.395 -19.039 1.00 81.88 112 SER A N 1
ATOM 904 C CA . SER A 1 112 ? 4.066 8.949 -18.135 1.00 81.88 112 SER A CA 1
ATOM 905 C C . SER A 1 112 ? 5.006 7.876 -17.578 1.00 81.88 112 SER A C 1
ATOM 907 O O . SER A 1 112 ? 6.149 8.170 -17.227 1.00 81.88 112 SER A O 1
ATOM 909 N N . ILE A 1 113 ? 4.557 6.619 -17.543 1.00 84.00 113 ILE A N 1
ATOM 910 C CA . ILE A 1 113 ? 5.325 5.480 -17.030 1.00 84.00 113 ILE A CA 1
ATOM 911 C C . ILE A 1 113 ? 6.015 4.710 -18.170 1.00 84.00 113 ILE A C 1
ATOM 913 O O . ILE A 1 113 ? 7.039 4.062 -17.939 1.00 84.00 113 ILE A O 1
ATOM 917 N N . LYS A 1 114 ? 5.523 4.831 -19.410 1.00 84.19 114 LYS A N 1
ATOM 918 C CA . LYS A 1 114 ? 5.978 4.075 -20.584 1.00 84.19 114 LYS A CA 1
ATOM 919 C C . LYS A 1 114 ? 7.483 4.168 -20.814 1.00 84.19 114 LYS A C 1
ATOM 921 O O . LYS A 1 114 ? 8.144 3.146 -20.981 1.00 84.19 114 LYS A O 1
ATOM 926 N N . ALA A 1 115 ? 8.049 5.375 -20.761 1.00 78.44 115 ALA A N 1
ATOM 927 C CA . ALA A 1 115 ? 9.490 5.572 -20.922 1.00 78.44 115 ALA A CA 1
ATOM 928 C C . ALA A 1 115 ? 10.297 4.817 -19.847 1.00 78.44 115 ALA A C 1
ATOM 930 O O . ALA A 1 115 ? 11.320 4.199 -20.142 1.00 78.44 115 ALA A O 1
ATOM 931 N N . ALA A 1 116 ? 9.813 4.799 -18.601 1.00 78.69 116 ALA A N 1
ATOM 932 C CA . ALA A 1 116 ? 10.453 4.059 -17.520 1.00 78.69 116 ALA A CA 1
ATOM 933 C C . ALA A 1 116 ? 10.316 2.537 -17.703 1.00 78.69 116 ALA A C 1
ATOM 935 O O . ALA A 1 116 ? 11.285 1.809 -17.473 1.00 78.69 116 ALA A O 1
ATOM 936 N N . THR A 1 117 ? 9.162 2.041 -18.158 1.00 80.38 117 THR A N 1
ATOM 937 C CA . THR A 1 117 ? 8.934 0.602 -18.376 1.00 80.38 117 THR A CA 1
ATOM 938 C C . THR A 1 117 ? 9.649 0.058 -19.609 1.00 80.38 117 THR A C 1
ATOM 940 O O . THR A 1 117 ? 10.199 -1.041 -19.543 1.00 80.38 117 THR A O 1
ATOM 943 N N . ASP A 1 118 ? 9.728 0.830 -20.696 1.00 83.06 118 ASP A N 1
ATOM 944 C CA . ASP A 1 118 ? 10.348 0.416 -21.965 1.00 83.06 118 ASP A CA 1
ATOM 945 C C . ASP A 1 118 ? 11.853 0.148 -21.806 1.00 83.06 118 ASP A C 1
ATOM 947 O O . ASP A 1 118 ? 12.413 -0.742 -22.446 1.00 83.06 118 ASP A O 1
ATOM 951 N N . THR A 1 119 ? 12.516 0.847 -20.877 1.00 83.06 119 THR A N 1
ATOM 952 C CA . THR A 1 119 ? 13.931 0.587 -20.554 1.00 83.06 119 THR A CA 1
ATOM 953 C C . THR A 1 119 ? 14.167 -0.799 -19.940 1.00 83.06 119 THR A C 1
ATOM 955 O O . THR A 1 119 ? 15.300 -1.286 -19.900 1.00 83.06 119 THR A O 1
ATOM 958 N N . GLY A 1 120 ? 13.118 -1.459 -19.434 1.00 85.56 120 GLY A N 1
ATOM 959 C CA . GLY A 1 120 ? 13.210 -2.765 -18.787 1.00 85.56 120 GLY A CA 1
ATOM 960 C C . GLY A 1 120 ? 14.039 -2.748 -17.500 1.00 85.56 120 GLY A C 1
ATOM 961 O O . GLY A 1 120 ? 14.582 -3.790 -17.120 1.00 85.56 120 GLY A O 1
ATOM 962 N N . LYS A 1 121 ? 14.163 -1.577 -16.853 1.00 88.31 121 LYS A N 1
ATOM 963 C CA . LYS A 1 121 ? 14.818 -1.395 -15.545 1.00 88.31 121 LYS A CA 1
ATOM 964 C C . LYS A 1 121 ? 14.099 -2.182 -14.445 1.00 88.31 121 LYS A C 1
ATOM 966 O O . LYS A 1 121 ? 14.758 -2.708 -13.550 1.00 88.31 121 LYS A O 1
ATOM 971 N N . ALA A 1 122 ? 12.776 -2.313 -14.543 1.00 90.88 122 ALA A N 1
ATOM 972 C CA . ALA A 1 122 ? 11.970 -3.199 -13.714 1.00 90.88 122 ALA A CA 1
ATOM 973 C C . ALA A 1 122 ? 10.779 -3.758 -14.509 1.00 90.88 122 ALA A C 1
ATOM 975 O O . ALA A 1 122 ? 10.214 -3.053 -15.342 1.00 90.88 122 ALA A O 1
ATOM 976 N N . TYR A 1 123 ? 10.396 -5.012 -14.264 1.00 89.94 123 TYR A N 1
ATOM 977 C CA . TYR A 1 123 ? 9.212 -5.626 -14.874 1.00 89.94 123 TYR A CA 1
ATOM 978 C C . TYR A 1 123 ? 8.609 -6.718 -13.984 1.00 89.94 123 TYR A C 1
ATOM 980 O O . TYR A 1 123 ? 9.291 -7.309 -13.145 1.00 89.94 123 TYR A O 1
ATOM 988 N N . VAL A 1 124 ? 7.321 -7.006 -14.178 1.00 90.38 124 VAL A N 1
ATOM 989 C CA . VAL A 1 124 ? 6.637 -8.120 -13.508 1.00 90.38 124 VAL A CA 1
ATOM 990 C C . VAL A 1 124 ? 6.904 -9.405 -14.289 1.00 90.38 124 VAL A C 1
ATOM 992 O O . VAL A 1 124 ? 6.675 -9.471 -15.496 1.00 90.38 124 VAL A O 1
ATOM 995 N N . HIS A 1 125 ? 7.411 -10.429 -13.611 1.00 90.75 125 HIS A N 1
ATOM 996 C CA . HIS A 1 125 ? 7.666 -11.733 -14.203 1.00 90.75 125 HIS A CA 1
ATOM 997 C C . HIS A 1 125 ? 6.351 -12.466 -14.505 1.00 90.75 125 HIS A C 1
ATOM 999 O O . HIS A 1 125 ? 5.368 -12.340 -13.776 1.00 90.75 125 HIS A O 1
ATOM 1005 N N . GLY A 1 126 ? 6.344 -13.270 -15.573 1.00 89.56 126 GLY A N 1
ATOM 1006 C CA . GLY A 1 126 ? 5.151 -14.007 -16.007 1.00 89.56 126 GLY A CA 1
ATOM 1007 C C . GLY A 1 126 ? 4.745 -15.161 -15.086 1.00 89.56 126 GLY A C 1
ATOM 1008 O O . GLY A 1 126 ? 3.628 -15.657 -15.196 1.00 89.56 126 GLY A O 1
ATOM 1009 N N . PHE A 1 127 ? 5.626 -15.577 -14.174 1.00 89.56 127 PHE A N 1
ATOM 1010 C CA . PHE A 1 127 ? 5.387 -16.675 -13.242 1.00 89.56 127 PHE A CA 1
ATOM 1011 C C . PHE A 1 127 ? 5.396 -16.188 -11.793 1.00 89.56 127 PHE A C 1
ATOM 1013 O O . PHE A 1 127 ? 6.087 -15.230 -11.438 1.00 89.56 127 PHE A O 1
ATOM 1020 N N . LEU A 1 128 ? 4.623 -16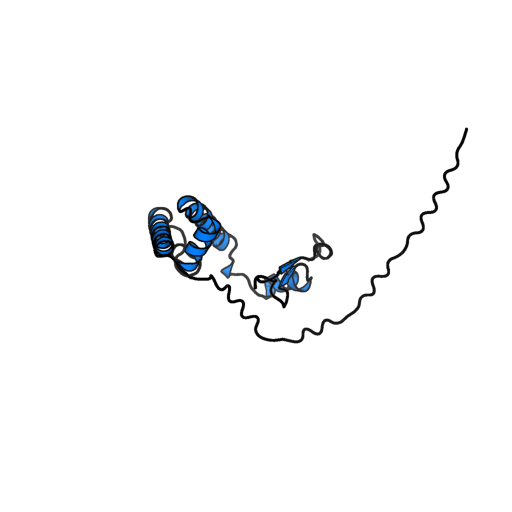.879 -10.959 1.00 90.12 128 LEU A N 1
ATOM 1021 C CA . LEU A 1 128 ? 4.625 -16.692 -9.514 1.00 90.12 128 LEU A CA 1
ATOM 1022 C C . LEU A 1 128 ? 5.807 -17.439 -8.887 1.00 90.12 128 LEU A C 1
ATOM 1024 O O . LEU A 1 128 ? 6.337 -18.386 -9.470 1.00 90.12 128 LEU A O 1
ATOM 1028 N N . ASP A 1 129 ? 6.199 -17.034 -7.682 1.00 90.00 129 ASP A N 1
ATOM 1029 C CA . ASP A 1 129 ? 7.158 -17.807 -6.896 1.00 90.00 129 ASP A CA 1
ATOM 1030 C C . ASP A 1 129 ? 6.545 -19.124 -6.379 1.00 90.00 129 ASP A C 1
ATOM 1032 O O . ASP A 1 129 ? 5.350 -19.393 -6.518 1.00 90.00 129 ASP A O 1
ATOM 1036 N N . VAL A 1 130 ? 7.363 -19.944 -5.713 1.00 91.56 130 VAL A N 1
ATOM 1037 C CA . VAL A 1 130 ? 6.931 -21.224 -5.114 1.00 91.56 130 VAL A CA 1
ATOM 1038 C C . VAL A 1 130 ? 5.839 -21.080 -4.042 1.00 91.56 130 VAL A C 1
ATOM 1040 O O . VAL A 1 130 ? 5.258 -22.075 -3.621 1.00 91.56 130 VAL A O 1
ATOM 1043 N N . LYS A 1 131 ? 5.556 -19.854 -3.584 1.00 88.38 131 LYS A N 1
ATOM 1044 C CA . LYS A 1 131 ? 4.491 -19.517 -2.630 1.00 88.38 131 LYS A CA 1
ATOM 1045 C C . LYS A 1 131 ? 3.299 -18.826 -3.305 1.00 88.38 131 LYS A C 1
ATOM 1047 O O . LYS A 1 131 ? 2.417 -18.333 -2.606 1.00 88.38 131 LYS A O 1
ATOM 1052 N N . GLY A 1 132 ? 3.263 -18.765 -4.636 1.00 87.44 132 GLY A N 1
ATOM 1053 C CA . GLY A 1 132 ? 2.189 -18.127 -5.393 1.00 87.44 132 GLY A CA 1
ATOM 1054 C C . GLY A 1 132 ? 2.213 -16.595 -5.355 1.00 87.44 132 GLY A C 1
ATOM 1055 O O . GLY A 1 132 ? 1.186 -15.966 -5.603 1.00 87.44 132 GLY A O 1
ATOM 1056 N N . ARG A 1 133 ? 3.348 -15.968 -5.029 1.00 87.81 133 ARG A N 1
ATOM 1057 C CA . ARG A 1 133 ? 3.475 -14.505 -4.969 1.00 87.81 133 ARG A CA 1
ATOM 1058 C C . ARG A 1 133 ? 3.951 -13.937 -6.309 1.00 87.81 133 ARG A C 1
ATOM 1060 O O . ARG A 1 133 ? 4.790 -14.564 -6.960 1.00 87.81 133 ARG A O 1
ATOM 1067 N N . PRO A 1 134 ? 3.463 -12.751 -6.717 1.00 92.50 134 PRO A N 1
ATOM 1068 C CA . PRO A 1 134 ? 3.994 -12.046 -7.879 1.00 92.50 134 PRO A CA 1
ATOM 1069 C C . PRO A 1 134 ? 5.493 -11.779 -7.721 1.00 92.50 134 PRO A C 1
ATOM 1071 O O . PRO A 1 134 ? 5.949 -11.428 -6.632 1.00 92.50 134 PRO A O 1
ATOM 1074 N N . VAL A 1 135 ? 6.247 -11.910 -8.811 1.00 91.75 135 VAL A N 1
ATOM 1075 C CA . VAL A 1 135 ? 7.691 -11.650 -8.830 1.00 91.75 135 VAL A CA 1
ATOM 1076 C C . VAL A 1 135 ? 7.959 -10.401 -9.659 1.00 91.75 135 VAL A C 1
ATOM 1078 O O . VAL A 1 135 ? 7.595 -10.342 -10.830 1.00 91.75 135 VAL A O 1
ATOM 1081 N N . VAL A 1 136 ? 8.608 -9.402 -9.062 1.00 93.50 136 VAL A N 1
ATOM 1082 C CA . VAL A 1 136 ? 9.104 -8.213 -9.768 1.00 93.50 136 VAL A CA 1
ATOM 1083 C C . VAL A 1 136 ? 10.609 -8.360 -9.948 1.00 93.50 136 VAL A C 1
ATOM 1085 O O . VAL A 1 136 ? 11.333 -8.566 -8.976 1.00 93.50 136 VAL A O 1
ATOM 1088 N N . ILE A 1 137 ? 11.081 -8.267 -11.189 1.00 93.06 137 ILE A N 1
ATOM 1089 C CA . ILE A 1 137 ? 12.500 -8.322 -11.535 1.00 93.06 137 ILE A CA 1
ATOM 1090 C C . ILE A 1 137 ? 12.994 -6.897 -11.732 1.00 93.06 137 ILE A C 1
ATOM 1092 O O . ILE A 1 137 ? 12.464 -6.165 -12.565 1.00 93.06 137 ILE A O 1
ATOM 1096 N N . VAL A 1 138 ? 14.034 -6.525 -10.992 1.00 93.25 138 VAL A N 1
ATOM 1097 C CA . VAL A 1 138 ? 14.768 -5.270 -11.172 1.00 93.25 138 VAL A CA 1
ATOM 1098 C C . VAL A 1 138 ? 16.107 -5.607 -11.813 1.00 93.25 138 VAL A C 1
ATOM 1100 O O . VAL A 1 138 ? 16.796 -6.520 -11.362 1.00 93.25 138 VAL A O 1
ATOM 1103 N N . ALA A 1 139 ? 16.473 -4.884 -12.869 1.00 92.38 139 ALA A N 1
ATOM 1104 C CA . ALA A 1 139 ? 17.730 -5.046 -13.589 1.00 92.38 139 ALA A CA 1
ATOM 1105 C C . ALA A 1 139 ? 18.602 -3.788 -13.408 1.00 92.38 139 ALA A C 1
ATOM 1107 O O . ALA A 1 139 ? 18.608 -2.925 -14.289 1.00 92.38 139 ALA A O 1
ATOM 1108 N N . PRO A 1 140 ? 19.365 -3.667 -12.298 1.00 89.94 140 PRO A N 1
ATOM 1109 C CA . PRO A 1 140 ? 20.159 -2.471 -12.001 1.00 89.94 140 PRO A CA 1
ATOM 1110 C C . PRO A 1 140 ? 21.169 -2.118 -13.094 1.00 89.94 140 PRO A C 1
ATOM 1112 O O . PRO A 1 140 ? 21.433 -0.948 -13.324 1.00 89.94 140 PRO A O 1
ATOM 1115 N N . ALA A 1 141 ? 21.681 -3.111 -13.827 1.00 88.81 141 ALA A N 1
ATOM 1116 C CA . ALA A 1 141 ? 22.594 -2.890 -14.951 1.00 88.81 141 ALA A CA 1
ATOM 1117 C C . ALA A 1 141 ? 21.989 -2.036 -16.084 1.00 88.81 141 ALA A C 1
ATOM 1119 O O . ALA A 1 141 ? 22.723 -1.465 -16.882 1.00 88.81 141 ALA A O 1
ATOM 1120 N N . LYS A 1 142 ? 20.656 -1.937 -16.163 1.00 86.69 142 LYS A N 1
ATOM 1121 C CA . LYS A 1 142 ? 19.944 -1.085 -17.127 1.00 86.69 142 LYS A CA 1
ATOM 1122 C C . LYS A 1 142 ? 19.636 0.310 -16.573 1.00 86.69 142 LYS A C 1
ATOM 1124 O O . LYS A 1 142 ? 19.064 1.144 -17.272 1.00 86.69 142 LYS A O 1
ATOM 1129 N N . HIS A 1 143 ? 19.972 0.573 -15.312 1.00 86.75 143 HIS A N 1
ATOM 1130 C CA . HIS A 1 143 ? 19.769 1.866 -14.677 1.00 86.75 143 HIS A CA 1
ATOM 1131 C C . HIS A 1 143 ? 20.956 2.792 -14.967 1.00 86.75 143 HIS A C 1
ATOM 1133 O O . HIS A 1 143 ? 21.984 2.730 -14.297 1.00 86.75 143 HIS A O 1
ATOM 1139 N N . ILE A 1 144 ? 20.791 3.668 -15.959 1.00 83.50 144 ILE A N 1
ATOM 1140 C CA . ILE A 1 144 ? 21.737 4.742 -16.280 1.00 83.50 144 ILE A CA 1
ATOM 1141 C C . ILE A 1 144 ? 21.127 6.065 -15.783 1.00 83.50 144 ILE A C 1
ATOM 1143 O O . ILE A 1 144 ? 20.105 6.491 -16.331 1.00 83.50 144 ILE A O 1
ATOM 1147 N N . PRO A 1 145 ? 21.680 6.696 -14.729 1.00 82.06 145 PRO A N 1
ATOM 1148 C CA . PRO A 1 145 ? 21.199 7.986 -14.235 1.00 82.06 145 PRO A CA 1
ATOM 1149 C C . PRO A 1 145 ? 21.335 9.082 -15.302 1.00 82.06 145 PRO A C 1
ATOM 1151 O O . PRO A 1 145 ? 22.354 9.151 -15.982 1.00 82.06 145 PRO A O 1
ATOM 1154 N N . GLY A 1 146 ? 20.320 9.938 -15.448 1.00 74.50 146 GLY A N 1
ATOM 1155 C CA . GLY A 1 146 ? 20.332 11.065 -16.396 1.00 74.50 146 GLY A CA 1
ATOM 1156 C C . GLY A 1 146 ? 20.080 10.702 -17.866 1.00 74.50 146 GLY A C 1
ATOM 1157 O O . GLY A 1 146 ? 19.940 11.602 -18.685 1.00 74.50 146 GLY A O 1
ATOM 1158 N N . ALA A 1 147 ? 19.987 9.412 -18.201 1.00 63.28 147 ALA A N 1
ATOM 1159 C CA . ALA A 1 147 ? 19.525 8.943 -19.503 1.00 63.28 147 ALA A CA 1
ATOM 1160 C C . ALA A 1 147 ? 18.032 8.584 -19.407 1.00 63.28 147 ALA A C 1
ATOM 1162 O O . ALA A 1 147 ? 17.664 7.492 -18.950 1.00 63.28 147 ALA A O 1
ATOM 1163 N N . SER A 1 148 ? 17.180 9.533 -19.781 1.00 57.78 148 SER A N 1
ATOM 1164 C CA . SER A 1 148 ? 15.720 9.403 -19.874 1.00 57.78 148 SER A CA 1
ATOM 1165 C C . SER A 1 148 ? 15.191 10.344 -20.937 1.00 57.78 148 SER A C 1
ATOM 1167 O O . SER A 1 148 ? 15.626 11.516 -20.891 1.00 57.78 148 SER A O 1
#

Organism: Arabidopsis thaliana (NCBI:txid3702)

Radius of gyration: 24.55 Å; chains: 1; bounding box: 82×37×47 Å

Foldseek 3Di:
DDDDDDDDDDDDDDPPPDDDPPPPPPDDDPVPPPPPVDPPDPVLVVLLVVLLVVCVPPPVPWDDDDLTSNPSVLLSVLCVVVVNDSVSSSVVSSVVRVCCVVVVVVPDDCVVCVVVVVLPQKDWDPDAPPVRHTDIDGDCVSDDPPPD